Protein AF-T1GNC1-F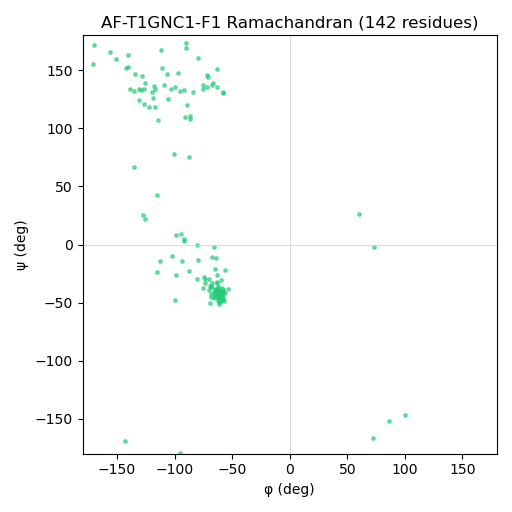1 (afdb_monomer)

Mean predicted aligned error: 6.04 Å

pLDDT: mean 89.56, std 11.63, range [37.31, 97.38]

Structure (mmCIF, N/CA/C/O backbone):
data_AF-T1GNC1-F1
#
_entry.id   AF-T1GNC1-F1
#
loop_
_atom_site.group_PDB
_atom_site.id
_atom_site.type_symbol
_atom_site.label_atom_id
_atom_site.label_alt_id
_atom_site.label_comp_id
_atom_site.label_asym_id
_atom_site.label_entity_id
_atom_site.label_seq_id
_atom_site.pdbx_PDB_ins_code
_atom_site.Cartn_x
_atom_site.Cartn_y
_atom_site.Cartn_z
_atom_site.occupancy
_atom_site.B_iso_or_equiv
_atom_site.auth_seq_id
_atom_site.auth_comp_id
_atom_site.auth_asym_id
_atom_site.auth_atom_id
_atom_site.pdbx_PDB_model_num
ATOM 1 N N . MET A 1 1 ? 1.754 -7.535 -21.936 1.00 53.66 1 MET A N 1
ATOM 2 C CA . MET A 1 1 ? 1.362 -8.937 -22.184 1.00 53.66 1 MET A CA 1
ATOM 3 C C . MET A 1 1 ? 1.288 -9.156 -23.686 1.00 53.66 1 MET A C 1
ATOM 5 O O . MET A 1 1 ? 0.356 -8.677 -24.309 1.00 53.66 1 MET A O 1
ATOM 9 N N . ARG A 1 2 ? 2.321 -9.754 -24.290 1.00 53.94 2 ARG A N 1
ATOM 10 C CA . ARG A 1 2 ? 2.391 -9.963 -25.753 1.00 53.94 2 ARG A CA 1
ATOM 11 C C . ARG A 1 2 ? 2.307 -11.445 -26.151 1.00 53.94 2 ARG A C 1
ATOM 13 O O . ARG A 1 2 ? 2.040 -11.733 -27.305 1.00 53.94 2 ARG A O 1
ATOM 20 N N . ASN A 1 3 ? 2.474 -12.352 -25.178 1.00 70.56 3 ASN A N 1
ATOM 21 C CA . ASN A 1 3 ? 2.597 -13.804 -25.377 1.00 70.56 3 ASN A CA 1
ATOM 22 C C . ASN A 1 3 ? 1.585 -14.620 -24.542 1.00 70.56 3 ASN A C 1
ATOM 24 O O . ASN A 1 3 ? 1.855 -15.770 -24.227 1.00 70.56 3 ASN A O 1
ATOM 28 N N . GLY A 1 4 ? 0.469 -14.023 -24.108 1.00 65.62 4 GLY A N 1
ATOM 29 C CA . GLY A 1 4 ? -0.590 -14.737 -23.371 1.00 65.62 4 GLY A CA 1
ATOM 30 C C . GLY A 1 4 ? -0.286 -15.112 -21.912 1.00 65.62 4 GLY A C 1
ATOM 31 O O . GLY A 1 4 ? -1.167 -15.634 -21.244 1.00 65.62 4 GLY A O 1
ATOM 32 N N . TYR A 1 5 ? 0.914 -14.824 -21.399 1.00 69.56 5 TYR A N 1
ATOM 33 C CA . TYR A 1 5 ? 1.240 -14.983 -19.978 1.00 69.56 5 TYR A CA 1
ATOM 34 C C . TYR A 1 5 ? 0.977 -13.693 -19.204 1.00 69.56 5 TYR A C 1
ATOM 36 O O . TYR A 1 5 ? 1.411 -12.609 -19.622 1.00 69.56 5 TYR A O 1
ATOM 44 N N . GLU A 1 6 ? 0.304 -13.832 -18.067 1.00 75.00 6 GLU A N 1
ATOM 45 C CA . GLU A 1 6 ? 0.121 -12.749 -17.109 1.00 75.00 6 GLU A CA 1
ATOM 46 C C . GLU A 1 6 ? 1.429 -12.431 -16.384 1.00 75.00 6 GLU A C 1
ATOM 48 O O . GLU A 1 6 ? 2.288 -13.288 -16.159 1.00 75.00 6 GLU A O 1
ATOM 53 N N . LEU A 1 7 ? 1.605 -11.150 -16.067 1.00 84.44 7 LEU A N 1
ATOM 54 C CA . LEU A 1 7 ? 2.766 -10.667 -15.337 1.00 84.44 7 LEU A CA 1
ATOM 55 C C . LEU A 1 7 ? 2.457 -10.739 -13.843 1.00 84.44 7 LEU A C 1
ATOM 57 O O . LEU A 1 7 ? 1.544 -10.055 -13.388 1.00 84.44 7 LEU A O 1
ATOM 61 N N . SER A 1 8 ? 3.239 -11.506 -13.080 1.00 91.69 8 SER A N 1
ATOM 62 C CA . SER A 1 8 ? 3.050 -11.561 -11.628 1.00 91.69 8 SER A CA 1
ATOM 63 C C . SER A 1 8 ? 3.294 -10.187 -10.982 1.00 91.69 8 SER A C 1
ATOM 65 O O . SER A 1 8 ? 4.126 -9.411 -11.480 1.00 91.69 8 SER A O 1
ATOM 67 N N . PRO A 1 9 ? 2.649 -9.869 -9.843 1.00 93.06 9 PRO A N 1
ATOM 68 C CA . PRO A 1 9 ? 2.865 -8.612 -9.122 1.00 93.06 9 PRO A CA 1
ATOM 69 C C . PRO A 1 9 ? 4.344 -8.357 -8.803 1.00 93.06 9 PRO A C 1
ATOM 71 O O . PRO A 1 9 ? 4.849 -7.245 -8.955 1.00 93.06 9 PRO A O 1
ATOM 74 N N . LYS A 1 10 ? 5.079 -9.414 -8.448 1.00 93.56 10 LYS A N 1
ATOM 75 C CA . LYS A 1 10 ? 6.523 -9.368 -8.201 1.00 93.56 10 LYS A CA 1
ATOM 76 C C . LYS A 1 10 ? 7.314 -8.988 -9.452 1.00 93.56 10 LYS A C 1
ATOM 78 O O . LYS A 1 10 ? 8.204 -8.138 -9.393 1.00 93.56 10 LYS A O 1
ATOM 83 N N . ALA A 1 11 ? 6.993 -9.586 -10.599 1.00 93.38 11 ALA A N 1
ATOM 84 C CA . ALA A 1 11 ? 7.638 -9.242 -11.862 1.00 93.38 11 ALA A CA 1
ATOM 85 C C . ALA A 1 11 ? 7.313 -7.796 -12.280 1.00 93.38 11 ALA A C 1
ATOM 87 O O . ALA A 1 11 ? 8.213 -7.070 -12.710 1.00 93.38 11 ALA A O 1
ATOM 88 N N . ALA A 1 12 ? 6.072 -7.347 -12.070 1.00 94.19 12 ALA A N 1
ATOM 89 C CA . ALA A 1 12 ? 5.666 -5.960 -12.276 1.00 94.19 12 ALA A CA 1
ATOM 90 C C . ALA A 1 12 ? 6.445 -4.990 -11.370 1.00 94.19 12 ALA A C 1
ATOM 92 O O . ALA A 1 12 ? 6.971 -3.995 -11.864 1.00 94.19 12 ALA A O 1
ATOM 93 N N . ALA A 1 13 ? 6.622 -5.306 -10.081 1.00 95.56 13 ALA A N 1
ATOM 94 C CA . ALA A 1 13 ? 7.442 -4.511 -9.163 1.00 95.56 13 ALA A CA 1
ATOM 95 C C . ALA A 1 13 ? 8.888 -4.371 -9.656 1.00 95.56 13 ALA A C 1
ATOM 97 O O . ALA A 1 13 ? 9.433 -3.266 -9.692 1.00 95.56 13 ALA A O 1
ATOM 98 N N . HIS A 1 14 ? 9.513 -5.474 -10.078 1.00 95.12 14 HIS A N 1
ATOM 99 C CA . HIS A 1 14 ? 10.882 -5.448 -10.593 1.00 95.12 14 HIS A CA 1
ATOM 100 C C . HIS A 1 14 ? 11.006 -4.664 -11.900 1.00 95.12 14 HIS A C 1
ATOM 102 O O . HIS A 1 14 ? 11.960 -3.896 -12.052 1.00 95.12 14 HIS A O 1
ATOM 108 N N . PHE A 1 15 ? 10.046 -4.820 -12.813 1.00 95.25 15 PHE A N 1
ATOM 109 C CA . PHE A 1 15 ? 9.989 -4.055 -14.054 1.00 95.25 15 PHE A CA 1
ATOM 110 C C . PHE A 1 15 ? 9.855 -2.553 -13.772 1.00 95.25 15 PHE A C 1
ATOM 112 O O . PHE A 1 15 ? 10.664 -1.761 -14.256 1.00 95.25 15 PHE A O 1
ATOM 119 N N . THR A 1 16 ? 8.899 -2.151 -12.934 1.00 95.44 16 THR A N 1
ATOM 120 C CA . THR A 1 16 ? 8.678 -0.746 -12.564 1.00 95.44 16 THR A CA 1
ATOM 121 C C . THR A 1 16 ? 9.906 -0.146 -11.883 1.00 95.44 16 THR A C 1
ATOM 123 O O . THR A 1 16 ? 10.387 0.911 -12.292 1.00 95.44 16 THR A O 1
ATOM 126 N N . ARG A 1 17 ? 10.494 -0.853 -10.909 1.00 96.19 17 ARG A N 1
ATOM 127 C CA . ARG A 1 17 ? 11.720 -0.417 -10.224 1.00 96.19 17 ARG A CA 1
ATOM 128 C C . ARG A 1 17 ? 12.888 -0.248 -11.196 1.00 96.19 17 ARG A C 1
ATOM 130 O O . ARG A 1 17 ? 13.666 0.692 -11.058 1.00 96.19 17 ARG A O 1
ATOM 137 N N . ARG A 1 18 ? 13.031 -1.148 -12.178 1.00 95.88 18 ARG A N 1
ATOM 138 C CA . ARG A 1 18 ? 14.086 -1.041 -13.194 1.00 95.88 18 ARG A CA 1
ATOM 139 C C . ARG A 1 18 ? 13.920 0.225 -14.028 1.00 95.88 18 ARG A C 1
ATOM 141 O O . ARG A 1 18 ? 14.892 0.956 -14.175 1.00 95.88 18 ARG A O 1
ATOM 148 N N . ASN A 1 19 ? 12.702 0.513 -14.484 1.00 94.75 19 ASN A N 1
ATOM 149 C CA . ASN A 1 19 ? 12.415 1.743 -15.219 1.00 94.75 19 ASN A CA 1
ATOM 150 C C . ASN A 1 19 ? 12.753 2.982 -14.376 1.00 94.75 19 ASN A C 1
ATOM 152 O O . ASN A 1 19 ? 13.482 3.848 -14.850 1.00 94.75 19 ASN A O 1
ATOM 156 N N . LEU A 1 20 ? 12.329 3.046 -13.107 1.00 95.62 20 LEU A N 1
ATOM 157 C CA . LEU A 1 20 ? 12.697 4.162 -12.222 1.00 95.62 20 LEU A CA 1
ATOM 158 C C . LEU A 1 20 ? 14.216 4.307 -12.067 1.00 95.62 20 LEU A C 1
ATOM 160 O O . LEU A 1 20 ? 14.725 5.421 -12.118 1.00 95.62 20 LEU A O 1
ATOM 164 N N . ALA A 1 21 ? 14.952 3.201 -11.931 1.00 96.06 21 ALA A N 1
ATOM 165 C CA . ALA A 1 21 ? 16.409 3.231 -11.826 1.00 96.06 21 ALA A CA 1
ATOM 166 C C . ALA A 1 21 ? 17.081 3.747 -13.110 1.00 96.06 21 ALA A C 1
ATOM 168 O O . ALA A 1 21 ? 18.081 4.463 -13.039 1.00 96.06 21 ALA A O 1
ATOM 169 N N . ASP A 1 22 ? 16.560 3.375 -14.277 1.00 95.56 22 ASP A N 1
ATOM 170 C CA . ASP A 1 22 ? 17.071 3.843 -15.566 1.00 95.56 22 ASP A CA 1
ATOM 171 C C . ASP A 1 22 ? 16.789 5.348 -15.739 1.00 95.56 22 ASP A C 1
ATOM 173 O O . ASP A 1 22 ? 17.695 6.112 -16.080 1.00 95.56 22 ASP A O 1
ATOM 177 N N . TYR A 1 23 ? 15.589 5.812 -15.370 1.00 95.12 23 TYR A N 1
ATOM 178 C CA . TYR A 1 23 ? 15.248 7.239 -15.363 1.00 95.12 23 TYR A CA 1
ATOM 179 C C . TYR A 1 23 ? 16.015 8.048 -14.311 1.00 95.12 23 TYR A C 1
ATOM 181 O O . TYR A 1 23 ? 16.362 9.198 -14.577 1.00 95.12 23 TYR A O 1
ATOM 189 N N . LEU A 1 24 ? 16.344 7.471 -13.155 1.00 94.88 24 LEU A N 1
ATOM 190 C CA . LEU A 1 24 ? 17.156 8.125 -12.123 1.00 94.88 24 LEU A CA 1
ATOM 191 C C . LEU A 1 24 ? 18.550 8.510 -12.643 1.00 94.88 24 LEU A C 1
ATOM 193 O O . LEU A 1 24 ? 19.120 9.504 -12.204 1.00 94.88 24 LEU A O 1
ATOM 197 N N . ARG A 1 25 ? 19.088 7.743 -13.601 1.00 93.81 25 ARG A N 1
ATOM 198 C CA . ARG A 1 25 ? 20.376 8.015 -14.267 1.00 93.81 25 ARG A CA 1
ATOM 199 C C . ARG A 1 25 ? 20.240 8.845 -15.545 1.00 93.81 25 ARG A C 1
ATOM 201 O O . ARG A 1 25 ? 21.223 9.052 -16.251 1.00 93.81 25 ARG A O 1
ATOM 208 N N . SER A 1 26 ? 19.032 9.301 -15.856 1.00 93.56 26 SER A N 1
ATOM 209 C CA . SER A 1 26 ? 18.751 10.177 -16.990 1.00 93.56 26 SER A CA 1
ATOM 210 C C . SER A 1 26 ? 18.739 11.649 -16.562 1.00 93.56 26 SER A C 1
ATOM 212 O O . SER A 1 26 ? 18.915 11.987 -15.393 1.00 93.56 26 SER A O 1
ATOM 214 N N . ARG A 1 27 ? 18.486 12.554 -17.513 1.00 93.00 27 ARG A N 1
ATOM 215 C CA . ARG A 1 27 ? 18.272 13.983 -17.227 1.00 93.00 27 ARG A CA 1
ATOM 216 C C . ARG A 1 27 ? 16.845 14.299 -16.751 1.00 93.00 27 ARG A C 1
ATOM 218 O O . ARG A 1 27 ? 16.546 15.460 -16.493 1.00 93.00 27 ARG A O 1
ATOM 225 N N . THR A 1 28 ? 15.973 13.295 -16.655 1.00 92.62 28 THR A N 1
ATOM 226 C CA . THR A 1 28 ? 14.546 13.438 -16.329 1.00 92.62 28 THR A CA 1
ATOM 227 C C . THR A 1 28 ? 14.121 12.391 -15.289 1.00 92.62 28 THR A C 1
ATOM 229 O O . THR A 1 28 ? 13.363 11.477 -15.619 1.00 92.62 28 THR A O 1
ATOM 232 N N . PRO A 1 29 ? 14.628 12.455 -14.043 1.00 92.19 29 PRO A N 1
ATOM 233 C CA . PRO A 1 29 ? 14.266 11.490 -13.008 1.00 92.19 29 PRO A CA 1
ATOM 234 C C . PRO A 1 29 ? 12.790 11.624 -12.600 1.00 92.19 29 PRO A C 1
ATOM 236 O O . PRO A 1 29 ? 12.287 12.732 -12.411 1.00 92.19 29 PRO A O 1
ATOM 239 N N . TYR A 1 30 ? 12.105 10.493 -12.402 1.00 91.94 30 TYR A N 1
ATOM 240 C CA . TYR A 1 30 ? 10.754 10.469 -11.833 1.00 91.94 30 TYR A CA 1
ATOM 241 C C . TYR A 1 30 ? 10.818 10.443 -10.305 1.00 91.94 30 TYR A C 1
ATOM 243 O O . TYR A 1 30 ? 11.190 9.436 -9.707 1.00 91.94 30 TYR A O 1
ATOM 251 N N . GLN A 1 31 ? 10.420 11.543 -9.668 1.00 91.88 31 GLN A N 1
ATOM 252 C CA . GLN A 1 31 ? 10.398 11.665 -8.209 1.00 91.88 31 GLN A CA 1
ATOM 253 C C . GLN A 1 31 ? 9.077 11.149 -7.633 1.00 91.88 31 GLN A C 1
ATOM 255 O O . GLN A 1 31 ? 8.200 11.921 -7.252 1.00 91.88 31 GLN A O 1
ATOM 260 N N . VAL A 1 32 ? 8.923 9.827 -7.601 1.00 92.88 32 VAL A N 1
ATOM 261 C CA . VAL A 1 32 ? 7.713 9.172 -7.099 1.00 92.88 32 VAL A CA 1
ATOM 262 C C . VAL A 1 32 ? 8.064 8.069 -6.112 1.00 92.88 32 VAL A C 1
ATOM 264 O O . VAL A 1 32 ? 8.933 7.241 -6.357 1.00 92.88 32 VAL A O 1
ATOM 267 N N . ASN A 1 33 ? 7.348 8.064 -4.998 1.00 95.00 33 ASN A N 1
ATOM 268 C CA . ASN A 1 33 ? 7.273 6.931 -4.092 1.00 95.00 33 ASN A CA 1
ATOM 269 C C . ASN A 1 33 ? 5.927 6.247 -4.346 1.00 95.00 33 ASN A C 1
ATOM 271 O O . ASN A 1 33 ? 4.910 6.938 -4.462 1.00 95.00 33 ASN A O 1
ATOM 275 N N . MET A 1 34 ? 5.917 4.923 -4.461 1.00 94.94 34 MET A N 1
ATOM 276 C CA . MET A 1 34 ? 4.711 4.174 -4.802 1.00 94.94 34 MET A CA 1
ATOM 277 C C . MET A 1 34 ? 4.616 2.850 -4.057 1.00 94.94 34 MET A C 1
ATOM 279 O O . MET A 1 34 ? 5.620 2.204 -3.750 1.00 94.94 34 MET A O 1
ATOM 283 N N . PHE A 1 35 ? 3.376 2.419 -3.854 1.00 96.19 35 PHE A N 1
ATOM 284 C CA . PHE A 1 35 ? 3.059 1.038 -3.537 1.00 96.19 35 PHE A CA 1
ATOM 285 C C . PHE A 1 35 ? 2.587 0.322 -4.798 1.00 96.19 35 PHE A C 1
ATOM 287 O O . PHE A 1 35 ? 1.763 0.844 -5.546 1.00 96.19 35 PHE A O 1
ATOM 294 N N . LEU A 1 36 ? 3.090 -0.888 -5.007 1.00 95.62 36 LEU A N 1
ATOM 295 C CA . LEU A 1 36 ? 2.599 -1.819 -6.008 1.00 95.62 36 LEU A CA 1
ATOM 296 C C . LEU A 1 36 ? 2.021 -3.026 -5.277 1.00 95.62 36 LEU A C 1
ATOM 298 O O . LEU A 1 36 ? 2.759 -3.813 -4.684 1.00 95.62 36 LEU A O 1
ATOM 302 N N . GLY A 1 37 ? 0.695 -3.118 -5.289 1.00 94.81 37 GLY A N 1
ATOM 303 C CA . GLY A 1 37 ? -0.062 -4.229 -4.728 1.00 94.81 37 GLY A CA 1
ATOM 304 C C . GLY A 1 37 ? -0.632 -5.112 -5.831 1.00 94.81 37 GLY A C 1
ATOM 305 O O . GLY A 1 37 ? -0.989 -4.616 -6.900 1.00 94.81 37 GLY A O 1
ATOM 306 N N . GLY A 1 38 ? -0.729 -6.410 -5.576 1.00 94.50 38 GLY A N 1
ATOM 307 C CA . GLY A 1 38 ? -1.384 -7.345 -6.482 1.00 94.50 38 GLY A CA 1
ATOM 308 C C . GLY A 1 38 ? -1.579 -8.714 -5.850 1.00 94.50 38 GLY A C 1
ATOM 309 O O . GLY A 1 38 ? -1.052 -8.991 -4.773 1.00 94.50 38 GLY A O 1
ATOM 310 N N . PHE A 1 39 ? -2.326 -9.567 -6.539 1.00 94.25 39 PHE A N 1
ATOM 311 C CA . PHE A 1 39 ? -2.551 -10.950 -6.147 1.00 94.25 39 PHE A CA 1
ATOM 312 C C . PHE A 1 39 ? -1.998 -11.878 -7.230 1.00 94.25 39 PHE A C 1
ATOM 314 O O . PHE A 1 39 ? -2.172 -11.612 -8.417 1.00 94.25 39 PHE A O 1
ATOM 321 N N . ASP A 1 40 ? -1.300 -12.928 -6.814 1.00 92.88 40 ASP A N 1
ATOM 322 C CA . ASP A 1 40 ? -0.812 -14.009 -7.663 1.00 92.88 40 ASP A CA 1
ATOM 323 C C . ASP A 1 40 ? -1.477 -15.319 -7.229 1.00 92.88 40 ASP A C 1
ATOM 325 O O . ASP A 1 40 ? -1.512 -15.630 -6.039 1.00 92.88 40 ASP A O 1
ATOM 329 N N . ASP A 1 41 ? -1.979 -16.114 -8.171 1.00 90.44 41 ASP A N 1
ATOM 330 C CA . ASP A 1 41 ? -2.681 -17.365 -7.846 1.00 90.44 41 ASP A CA 1
ATOM 331 C C . ASP A 1 41 ? -1.785 -18.421 -7.180 1.00 90.44 41 ASP A C 1
ATOM 333 O O . ASP A 1 41 ? -2.291 -19.335 -6.525 1.00 90.44 41 ASP A O 1
ATOM 337 N N . LYS A 1 42 ? -0.459 -18.321 -7.345 1.00 90.94 42 LYS A N 1
ATOM 338 C CA . LYS A 1 42 ? 0.513 -19.267 -6.782 1.00 90.94 42 LYS A CA 1
ATOM 339 C C . LYS A 1 42 ? 1.160 -18.733 -5.511 1.00 90.94 42 LYS A C 1
ATOM 341 O O . LYS A 1 42 ? 1.278 -19.476 -4.540 1.00 90.94 42 LYS A O 1
ATOM 346 N N . GLU A 1 43 ? 1.619 -17.482 -5.530 1.00 91.12 43 GLU A N 1
ATOM 347 C CA . GLU A 1 43 ? 2.363 -16.868 -4.418 1.00 91.12 43 GLU A CA 1
ATOM 348 C C . GLU A 1 43 ? 1.463 -16.074 -3.444 1.00 91.12 43 GLU A C 1
ATOM 350 O O . GLU A 1 43 ? 1.872 -15.801 -2.314 1.00 91.12 43 GLU A O 1
ATOM 355 N N . GLY A 1 44 ? 0.217 -15.774 -3.824 1.00 92.75 44 GLY A N 1
ATOM 356 C CA . GLY A 1 44 ? -0.758 -15.060 -3.001 1.00 92.75 44 GLY A CA 1
ATOM 357 C C . GLY A 1 44 ? -0.646 -13.530 -3.102 1.00 92.75 44 GLY A C 1
ATOM 358 O O . GLY A 1 44 ? -0.274 -12.995 -4.149 1.00 92.75 44 GLY A O 1
ATOM 359 N N . PRO A 1 45 ? -1.027 -12.780 -2.051 1.00 94.06 45 PRO A N 1
ATOM 360 C CA . PRO A 1 45 ? -0.985 -11.322 -2.072 1.00 94.06 45 PRO A CA 1
ATOM 361 C C . PRO A 1 45 ? 0.448 -10.791 -1.937 1.00 94.06 45 PRO A C 1
ATOM 363 O O . PRO A 1 45 ? 1.214 -11.215 -1.071 1.00 94.06 45 PRO A O 1
ATOM 366 N N . HIS A 1 46 ? 0.779 -9.783 -2.740 1.00 94.75 46 HIS A N 1
ATOM 367 C CA . HIS A 1 46 ? 2.054 -9.077 -2.694 1.00 94.75 46 HIS A CA 1
ATOM 368 C C . HIS A 1 46 ? 1.843 -7.577 -2.549 1.00 94.75 46 HIS A C 1
ATOM 370 O O . HIS A 1 46 ? 1.019 -6.981 -3.241 1.00 94.75 46 HIS A O 1
ATOM 376 N N . LEU A 1 47 ? 2.667 -6.957 -1.707 1.00 96.44 47 LEU A N 1
ATOM 377 C CA . LEU A 1 47 ? 2.782 -5.511 -1.593 1.00 96.44 47 LEU A CA 1
ATOM 378 C C . LEU A 1 47 ? 4.260 -5.120 -1.637 1.00 96.44 47 LEU A C 1
ATOM 380 O O . LEU A 1 47 ? 5.083 -5.585 -0.846 1.00 96.44 47 LEU A O 1
ATOM 384 N N . HIS A 1 48 ? 4.595 -4.241 -2.574 1.00 97.06 48 HIS A N 1
ATOM 385 C CA . HIS A 1 48 ? 5.937 -3.715 -2.767 1.00 97.06 48 HIS A CA 1
ATOM 386 C C . HIS A 1 48 ? 5.934 -2.205 -2.594 1.00 97.06 48 HIS A C 1
ATOM 388 O O . HIS A 1 48 ? 5.138 -1.509 -3.214 1.00 97.06 48 HIS A O 1
ATOM 394 N N . PHE A 1 49 ? 6.857 -1.690 -1.794 1.00 97.25 49 PHE A N 1
ATOM 395 C CA . PHE A 1 49 ? 7.181 -0.272 -1.771 1.00 97.25 49 PHE A CA 1
ATOM 396 C C . PHE A 1 49 ? 8.370 -0.009 -2.685 1.00 97.25 49 PHE A C 1
ATOM 398 O O . PHE A 1 49 ? 9.372 -0.729 -2.616 1.00 97.25 49 PHE A O 1
ATOM 405 N N . ILE A 1 50 ? 8.253 1.011 -3.530 1.00 97.38 50 ILE A N 1
ATOM 406 C CA . ILE A 1 50 ? 9.330 1.487 -4.391 1.00 97.38 50 ILE A CA 1
ATOM 407 C C . ILE A 1 50 ? 9.495 2.985 -4.151 1.00 97.38 50 ILE A C 1
ATOM 409 O O . ILE A 1 50 ? 8.539 3.742 -4.334 1.00 97.38 50 ILE A O 1
ATOM 413 N N . ASP A 1 51 ? 10.685 3.403 -3.722 1.00 95.50 51 ASP A N 1
ATOM 414 C CA . ASP A 1 51 ? 10.974 4.817 -3.480 1.00 95.50 51 ASP A CA 1
ATOM 415 C C . ASP A 1 51 ? 11.518 5.530 -4.727 1.00 95.50 51 ASP A C 1
ATOM 417 O O . ASP A 1 51 ? 11.881 4.913 -5.735 1.00 95.50 51 ASP A O 1
ATOM 421 N N . TYR A 1 52 ? 11.594 6.856 -4.641 1.00 94.25 52 TYR A N 1
ATOM 422 C CA . TYR A 1 52 ? 12.075 7.723 -5.717 1.00 94.25 52 TYR A CA 1
ATOM 423 C C . TYR A 1 52 ? 13.557 7.510 -6.082 1.00 94.25 52 TYR A C 1
ATOM 425 O O . TYR A 1 52 ? 14.009 8.007 -7.112 1.00 94.25 52 TYR A O 1
ATOM 433 N N . LEU A 1 53 ? 14.319 6.769 -5.268 1.00 95.12 53 LEU A N 1
ATOM 434 C CA . LEU A 1 53 ? 15.698 6.358 -5.548 1.00 95.12 53 LEU A CA 1
ATOM 435 C C . LEU A 1 53 ? 15.764 4.962 -6.189 1.00 95.12 53 LEU A C 1
ATOM 437 O O . LEU A 1 53 ? 16.848 4.397 -6.355 1.00 95.12 53 LEU A O 1
ATOM 441 N N . ALA A 1 54 ? 14.613 4.406 -6.575 1.00 94.88 54 ALA A N 1
ATOM 442 C CA . ALA A 1 54 ? 14.458 3.064 -7.120 1.00 94.88 54 ALA A CA 1
ATOM 443 C C . ALA A 1 54 ? 14.923 1.944 -6.169 1.00 94.88 54 ALA A C 1
ATOM 445 O O . ALA A 1 54 ? 15.277 0.837 -6.616 1.00 94.88 54 ALA A O 1
ATOM 446 N N . ASN A 1 55 ? 14.887 2.204 -4.859 1.00 94.81 55 ASN A N 1
ATOM 447 C CA . ASN A 1 55 ? 14.920 1.157 -3.849 1.00 94.81 55 ASN A CA 1
ATOM 448 C C . ASN A 1 55 ? 13.582 0.415 -3.863 1.00 94.81 55 ASN A C 1
ATOM 450 O O . ASN A 1 55 ? 12.538 1.019 -4.085 1.00 94.81 55 ASN A O 1
ATOM 454 N N . GLY A 1 56 ? 13.604 -0.894 -3.634 1.00 95.31 56 GLY A N 1
ATOM 455 C CA . GLY A 1 56 ? 12.403 -1.722 -3.650 1.00 95.31 56 GLY A CA 1
ATOM 456 C C . GLY A 1 56 ? 12.389 -2.677 -2.470 1.00 95.31 56 GLY A C 1
ATOM 457 O O . GLY A 1 56 ? 13.373 -3.377 -2.236 1.00 95.31 56 GLY A O 1
ATOM 458 N N . LYS A 1 57 ? 11.266 -2.745 -1.753 1.00 95.75 57 LYS A N 1
ATOM 459 C CA . LYS A 1 57 ? 11.092 -3.653 -0.615 1.00 95.75 57 LYS A CA 1
ATOM 460 C C . LYS A 1 57 ? 9.706 -4.289 -0.629 1.00 95.75 57 LYS A C 1
ATOM 462 O O . LYS A 1 57 ? 8.709 -3.599 -0.807 1.00 95.75 57 LYS A O 1
ATOM 467 N N . SER A 1 58 ? 9.651 -5.605 -0.426 1.00 95.81 58 SER A N 1
ATOM 468 C CA . SER A 1 58 ? 8.393 -6.306 -0.142 1.00 95.81 58 SER A CA 1
ATOM 469 C C . SER A 1 58 ? 7.983 -6.026 1.299 1.00 95.81 58 SER A C 1
ATOM 471 O O . SER A 1 58 ? 8.823 -6.109 2.198 1.00 95.81 58 SER A O 1
ATOM 473 N N . LEU A 1 59 ? 6.716 -5.694 1.521 1.00 95.25 59 LEU A N 1
ATOM 474 C CA . LEU A 1 59 ? 6.192 -5.329 2.832 1.00 95.25 59 LEU A CA 1
ATOM 475 C C . LEU A 1 59 ? 4.856 -6.037 3.092 1.00 95.25 59 LEU A C 1
ATOM 477 O O . LEU A 1 59 ? 4.092 -6.223 2.153 1.00 95.25 59 LEU A O 1
ATOM 481 N N . PRO A 1 60 ? 4.546 -6.400 4.347 1.00 95.00 60 PRO A N 1
ATOM 482 C CA . PRO A 1 60 ? 3.228 -6.923 4.710 1.00 95.00 60 PRO A CA 1
ATOM 483 C C . PRO A 1 60 ? 2.140 -5.835 4.761 1.00 95.00 60 PRO A C 1
ATOM 485 O O . PRO A 1 60 ? 0.967 -6.107 4.534 1.00 95.00 60 PRO A O 1
ATOM 488 N N . PHE A 1 61 ? 2.535 -4.597 5.058 1.00 96.12 61 PHE A N 1
ATOM 489 C CA . PHE A 1 61 ? 1.686 -3.409 5.112 1.00 96.12 61 PHE A CA 1
ATOM 490 C C . PHE A 1 61 ? 2.548 -2.163 4.889 1.00 96.12 61 PHE A C 1
ATOM 492 O O . PHE A 1 61 ? 3.777 -2.212 4.997 1.00 96.12 61 PHE A O 1
ATOM 499 N N . GLY A 1 62 ? 1.923 -1.023 4.606 1.00 95.19 62 GLY A N 1
ATOM 500 C CA . GLY A 1 62 ? 2.649 0.232 4.486 1.00 95.19 62 GLY A CA 1
ATOM 501 C C . GLY A 1 62 ? 1.737 1.442 4.373 1.00 95.19 62 GLY A C 1
ATOM 502 O O . GLY A 1 62 ? 0.599 1.349 3.925 1.00 95.19 62 GLY A O 1
ATOM 503 N N . ALA A 1 63 ? 2.273 2.590 4.770 1.00 95.06 63 ALA A N 1
ATOM 504 C CA . ALA A 1 63 ? 1.701 3.901 4.516 1.00 95.06 63 ALA A CA 1
ATOM 505 C C . ALA A 1 63 ? 2.837 4.874 4.186 1.00 95.06 63 ALA A C 1
ATOM 507 O O . ALA A 1 63 ? 3.975 4.683 4.615 1.00 95.06 63 ALA A O 1
ATOM 508 N N . GLN A 1 64 ? 2.542 5.909 3.406 1.00 92.38 64 GLN A N 1
ATOM 509 C CA . GLN A 1 64 ? 3.546 6.827 2.874 1.00 92.38 64 GLN A CA 1
ATOM 510 C C . GLN A 1 64 ? 3.030 8.271 2.900 1.00 92.38 64 GLN A C 1
ATOM 512 O O . GLN A 1 64 ? 1.832 8.520 3.033 1.00 92.38 64 GLN A O 1
ATOM 517 N N . GLY A 1 65 ? 3.946 9.232 2.772 1.00 91.12 65 GLY A N 1
ATOM 518 C CA . GLY A 1 65 ? 3.647 10.657 2.867 1.00 91.12 65 GLY A CA 1
ATOM 519 C C . GLY A 1 65 ? 3.350 11.069 4.306 1.00 91.12 65 GLY A C 1
ATOM 520 O O . GLY A 1 65 ? 3.592 10.312 5.246 1.00 91.12 65 GLY A O 1
ATOM 521 N N . TYR A 1 66 ? 2.792 12.264 4.486 1.00 91.94 66 TYR A N 1
ATOM 522 C CA . TYR A 1 66 ? 2.480 12.771 5.823 1.00 91.94 66 TYR A CA 1
ATOM 523 C C . TYR A 1 66 ? 1.434 11.925 6.558 1.00 91.94 66 TYR A C 1
ATOM 525 O O . TYR A 1 66 ? 1.539 11.737 7.767 1.00 91.94 66 TYR A O 1
ATOM 533 N N . GLY A 1 67 ? 0.473 11.343 5.830 1.00 91.00 67 GLY A N 1
ATOM 534 C CA . GLY A 1 67 ? -0.499 10.410 6.409 1.00 91.00 67 GLY A CA 1
ATOM 535 C C . GLY A 1 67 ? 0.146 9.136 6.966 1.00 91.00 67 GLY A C 1
ATOM 536 O O . GLY A 1 67 ? -0.361 8.558 7.928 1.00 91.00 67 GLY A O 1
ATOM 537 N N . GLY A 1 68 ? 1.306 8.740 6.430 1.00 92.75 68 GLY A N 1
ATOM 538 C CA . GLY A 1 68 ? 2.086 7.611 6.929 1.00 92.75 68 GLY A CA 1
ATOM 539 C C . GLY A 1 68 ? 2.572 7.796 8.365 1.00 92.75 68 GLY A C 1
ATOM 540 O O . GLY A 1 68 ? 2.525 6.840 9.131 1.00 92.75 68 GLY A O 1
ATOM 541 N N . PHE A 1 69 ? 2.937 9.014 8.778 1.00 93.19 69 PHE A N 1
ATOM 542 C CA . PHE A 1 69 ? 3.384 9.276 10.154 1.00 93.19 69 PHE A CA 1
ATOM 543 C C . PHE A 1 69 ? 2.295 9.0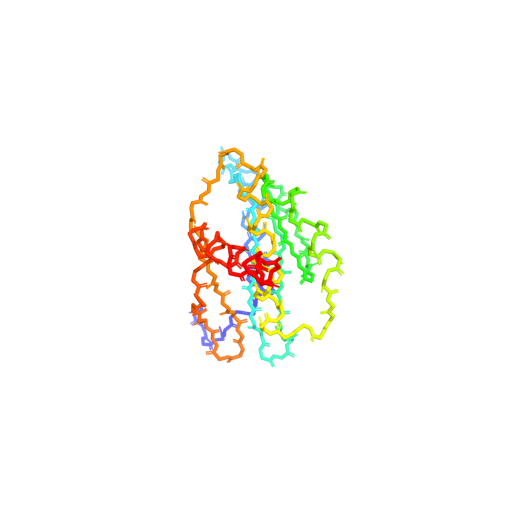15 11.199 1.00 93.19 69 PHE A C 1
ATOM 545 O O . PHE A 1 69 ? 2.598 8.578 12.306 1.00 93.19 69 PHE A O 1
ATOM 552 N N . PHE A 1 70 ? 1.031 9.249 10.843 1.00 93.19 70 PHE A N 1
ATOM 553 C CA . PHE A 1 70 ? -0.111 9.013 11.729 1.00 93.19 70 PHE A CA 1
ATOM 554 C C . PHE A 1 70 ? -0.648 7.581 11.645 1.00 93.19 70 PHE A C 1
ATOM 556 O O . PHE A 1 70 ? -1.277 7.109 12.586 1.00 93.19 70 PHE A O 1
ATOM 563 N N . SER A 1 71 ? -0.384 6.888 10.535 1.00 95.44 71 SER A N 1
ATOM 564 C CA . SER A 1 71 ? -0.949 5.563 10.252 1.00 95.44 71 SER A CA 1
ATOM 565 C C . SER A 1 71 ? 0.007 4.414 10.575 1.00 95.44 71 SER A C 1
ATOM 567 O O . SER A 1 71 ? -0.446 3.313 10.870 1.00 95.44 71 SER A O 1
ATOM 569 N N . ALA A 1 72 ? 1.325 4.641 10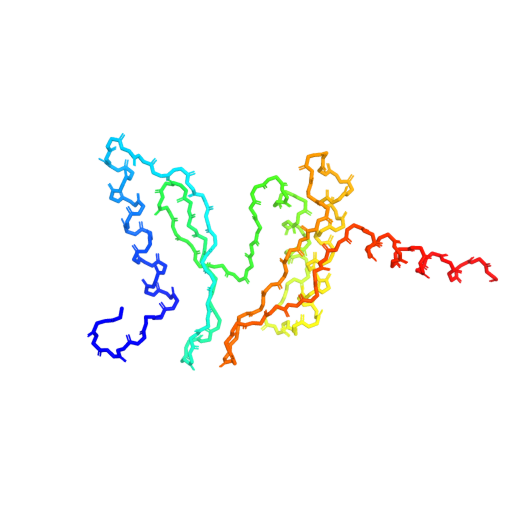.540 1.00 94.69 72 ALA A N 1
ATOM 570 C CA . ALA A 1 72 ? 2.323 3.577 10.671 1.00 94.69 72 ALA A CA 1
ATOM 571 C C . ALA A 1 72 ? 2.199 2.794 11.986 1.00 94.69 72 ALA A C 1
ATOM 573 O O . ALA A 1 72 ? 2.231 1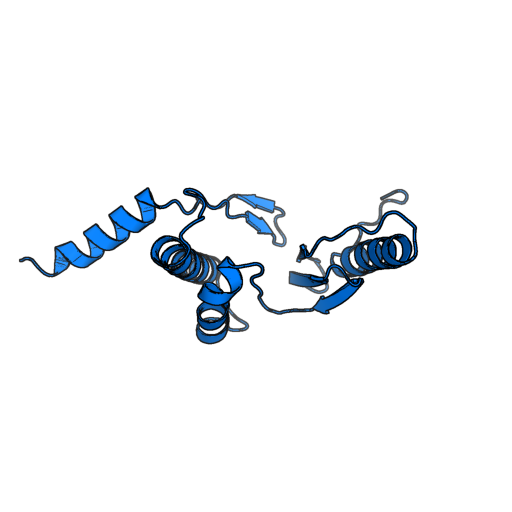.569 11.964 1.00 94.69 72 ALA A O 1
ATOM 574 N N . SER A 1 73 ? 2.000 3.481 13.115 1.00 95.19 73 SER A N 1
ATOM 575 C CA . SER A 1 73 ? 1.840 2.832 14.423 1.00 95.19 73 SER A CA 1
ATOM 576 C C . SER A 1 73 ? 0.522 2.067 14.555 1.00 95.19 73 SER A C 1
ATOM 578 O O . SER A 1 73 ? 0.462 1.069 15.267 1.00 95.19 73 SER A O 1
ATOM 580 N N . ILE A 1 74 ? -0.535 2.507 13.865 1.00 97.00 74 ILE A N 1
ATOM 581 C CA . ILE A 1 74 ? -1.810 1.785 13.809 1.00 97.00 74 ILE A CA 1
ATOM 582 C C . ILE A 1 74 ? -1.622 0.498 13.012 1.00 97.00 74 ILE A C 1
ATOM 584 O O . ILE A 1 74 ? -1.980 -0.573 13.495 1.00 97.00 74 ILE A O 1
ATOM 588 N N . LEU A 1 75 ? -1.036 0.595 11.817 1.00 97.00 75 LEU A N 1
ATOM 589 C CA . LEU A 1 75 ? -0.770 -0.570 10.980 1.00 97.00 75 LEU A CA 1
ATOM 590 C C . LEU A 1 75 ? 0.100 -1.587 11.723 1.00 97.00 75 LEU A C 1
ATOM 592 O O . LEU A 1 75 ? -0.278 -2.748 11.800 1.00 97.00 75 LEU A O 1
ATOM 596 N N . A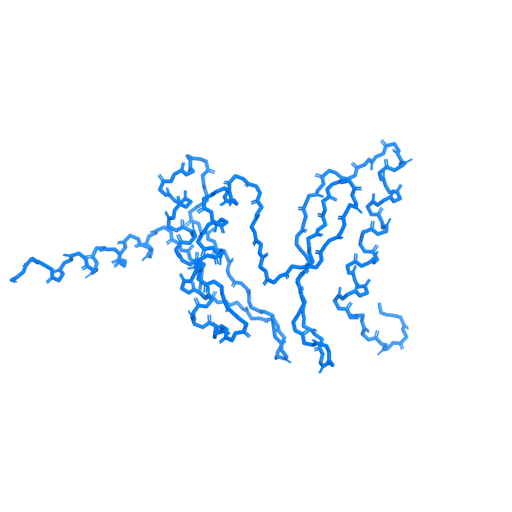SP A 1 76 ? 1.195 -1.144 12.341 1.00 96.56 76 ASP A N 1
ATOM 597 C CA . ASP A 1 76 ? 2.100 -2.014 13.099 1.00 96.56 76 ASP A CA 1
ATOM 598 C C . ASP A 1 76 ? 1.407 -2.702 14.287 1.00 96.56 76 ASP A C 1
ATOM 600 O O . ASP A 1 76 ? 1.578 -3.898 14.507 1.00 96.56 76 ASP A O 1
ATOM 604 N N . ARG A 1 77 ? 0.550 -1.975 15.015 1.00 97.31 77 ARG A N 1
ATOM 605 C CA . ARG A 1 77 ? -0.151 -2.506 16.191 1.00 97.31 77 ARG A CA 1
ATOM 606 C C . ARG A 1 77 ? -1.224 -3.541 15.858 1.00 97.31 77 ARG A C 1
ATOM 608 O O . ARG A 1 77 ? -1.422 -4.466 16.642 1.00 97.31 77 ARG A O 1
ATOM 615 N N . TYR A 1 78 ? -1.978 -3.333 14.781 1.00 97.12 78 TYR A N 1
ATOM 616 C CA . TYR A 1 78 ? -3.151 -4.154 14.459 1.00 97.12 78 TYR A CA 1
ATOM 617 C C . TYR A 1 78 ? -2.891 -5.185 13.356 1.00 97.12 78 TYR A C 1
ATOM 619 O O . TYR A 1 78 ? -3.729 -6.054 13.128 1.00 97.12 78 TYR A O 1
ATOM 627 N N . TYR A 1 79 ? -1.749 -5.118 12.671 1.00 96.19 79 TYR A N 1
ATOM 628 C CA . TYR A 1 79 ? -1.406 -6.089 11.644 1.00 96.19 79 TYR A CA 1
ATOM 629 C C . TYR A 1 79 ? -1.143 -7.489 12.219 1.00 96.19 79 TYR A C 1
ATOM 631 O O . TYR A 1 79 ? -0.407 -7.666 13.188 1.00 96.19 79 TYR A O 1
ATOM 639 N N . HIS A 1 80 ? -1.676 -8.508 11.542 1.00 95.69 80 HIS A N 1
ATOM 640 C CA . HIS A 1 80 ? -1.270 -9.901 11.710 1.00 95.69 80 HIS A CA 1
ATOM 641 C C . HIS A 1 80 ? -1.474 -10.700 10.415 1.00 95.69 80 HIS A C 1
ATOM 643 O O . HIS A 1 80 ? -2.286 -10.356 9.559 1.00 95.69 80 HIS A O 1
ATOM 649 N N . ASN A 1 81 ? -0.781 -11.836 10.295 1.00 93.19 81 ASN A N 1
ATOM 650 C CA . ASN A 1 81 ? -0.741 -12.660 9.074 1.00 93.19 81 ASN A CA 1
ATOM 651 C C . ASN A 1 81 ? -2.077 -13.326 8.678 1.00 93.19 81 ASN A C 1
ATOM 653 O O . ASN A 1 81 ? -2.126 -14.056 7.694 1.00 93.19 81 ASN A O 1
ATOM 657 N N . LYS A 1 82 ? -3.139 -13.150 9.469 1.00 94.50 82 LYS A N 1
ATOM 658 C CA . LYS A 1 82 ? -4.460 -13.769 9.257 1.00 94.50 82 LYS A CA 1
ATOM 659 C C . LYS A 1 82 ? -5.586 -12.733 9.258 1.00 94.50 82 LYS A C 1
ATOM 661 O O . LYS A 1 82 ? -6.705 -13.069 9.625 1.00 94.50 82 LYS A O 1
ATOM 666 N N . LEU A 1 83 ? -5.264 -11.484 8.927 1.00 95.00 83 LEU A N 1
ATOM 667 C CA . LEU A 1 83 ? -6.253 -10.417 8.841 1.00 95.00 83 LEU A CA 1
ATOM 668 C C . LEU A 1 83 ? -7.346 -10.778 7.839 1.00 95.00 83 LEU A C 1
ATOM 670 O O . LEU A 1 83 ? -7.068 -11.167 6.703 1.00 95.00 83 LEU A O 1
ATOM 674 N N . THR A 1 84 ? -8.590 -10.612 8.263 1.00 96.31 84 THR A N 1
ATOM 675 C CA . THR A 1 84 ? -9.741 -10.633 7.366 1.00 96.31 84 THR A CA 1
ATOM 676 C C . THR A 1 84 ? -9.887 -9.287 6.657 1.00 96.31 84 THR A C 1
ATOM 678 O O . THR A 1 84 ? -9.385 -8.257 7.109 1.00 96.31 84 THR A O 1
ATOM 681 N N . GLU A 1 85 ? -10.616 -9.270 5.543 1.00 94.88 85 GLU A N 1
ATOM 682 C CA . GLU A 1 85 ? -10.930 -8.034 4.816 1.00 94.88 85 GLU A CA 1
ATOM 683 C C . GLU A 1 85 ? -11.660 -7.007 5.694 1.00 94.88 85 GLU A C 1
ATOM 685 O O . GLU A 1 85 ? -11.339 -5.821 5.655 1.00 94.88 85 GLU A O 1
ATOM 690 N N . ALA A 1 86 ? -12.594 -7.465 6.533 1.00 96.00 86 ALA A N 1
ATOM 691 C CA . ALA A 1 86 ? -13.336 -6.604 7.449 1.00 96.00 86 ALA A CA 1
ATOM 692 C C . ALA A 1 86 ? -12.425 -5.970 8.514 1.00 96.00 86 ALA A C 1
ATOM 694 O O . ALA A 1 86 ? -12.538 -4.774 8.789 1.00 96.00 86 ALA A O 1
ATOM 695 N N . GLU A 1 87 ? -11.493 -6.742 9.081 1.00 96.56 87 GLU A N 1
ATOM 696 C CA . GLU A 1 87 ? -10.498 -6.223 10.028 1.00 96.56 87 GLU A CA 1
ATOM 697 C C . GLU A 1 87 ? -9.542 -5.241 9.347 1.00 96.56 87 GLU A C 1
ATOM 699 O O . GLU A 1 87 ? -9.295 -4.160 9.879 1.00 96.56 87 GLU A O 1
ATOM 704 N N . ALA A 1 88 ? -9.054 -5.561 8.144 1.00 96.00 88 ALA A N 1
ATOM 705 C CA . ALA A 1 88 ? -8.196 -4.664 7.373 1.00 96.00 88 ALA A CA 1
ATOM 706 C C . ALA A 1 88 ? -8.904 -3.335 7.060 1.00 96.00 88 ALA A C 1
ATOM 708 O O . ALA A 1 88 ? -8.319 -2.263 7.231 1.00 96.00 88 ALA A O 1
ATOM 709 N N . TYR A 1 89 ? -10.183 -3.383 6.677 1.00 96.25 89 TYR A N 1
ATOM 710 C CA . TYR A 1 89 ? -11.002 -2.191 6.472 1.00 96.25 89 TYR A CA 1
ATOM 711 C C . TYR A 1 89 ? -11.171 -1.380 7.767 1.00 96.25 89 TYR A C 1
ATOM 713 O O . TYR A 1 89 ? -11.092 -0.149 7.748 1.00 96.25 89 TYR A O 1
ATOM 721 N N . ASP A 1 90 ? -11.336 -2.039 8.919 1.00 95.88 90 ASP A N 1
ATOM 722 C CA . ASP A 1 90 ? -11.401 -1.349 10.208 1.00 95.88 90 ASP A CA 1
ATOM 723 C C . ASP A 1 90 ? -10.088 -0.652 10.581 1.00 95.88 90 ASP A C 1
ATOM 725 O O . ASP A 1 90 ? -10.101 0.504 11.013 1.00 95.88 90 ASP A O 1
ATOM 729 N N . ILE A 1 91 ? -8.949 -1.298 10.329 1.00 96.56 91 ILE A N 1
ATOM 730 C CA . ILE A 1 91 ? -7.620 -0.699 10.504 1.00 96.56 91 ILE A CA 1
ATOM 731 C C . ILE A 1 91 ? -7.465 0.54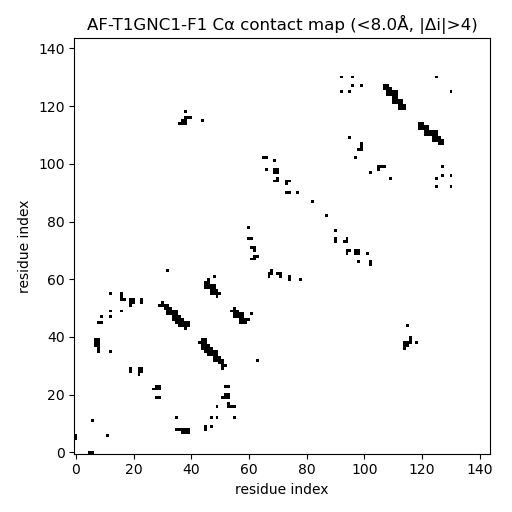1 9.611 1.00 96.56 91 ILE A C 1
ATOM 733 O O . ILE A 1 91 ? -6.997 1.583 10.082 1.00 96.56 91 ILE A O 1
ATOM 737 N N . MET A 1 92 ? -7.910 0.475 8.352 1.00 95.31 92 MET A N 1
ATOM 738 C CA . MET A 1 92 ? -7.878 1.616 7.429 1.00 95.31 92 MET A CA 1
ATOM 739 C C . MET A 1 92 ? -8.737 2.782 7.929 1.00 95.31 92 MET A C 1
ATOM 741 O O . MET A 1 92 ? -8.272 3.923 7.915 1.00 95.31 92 MET A O 1
ATOM 745 N N . LYS A 1 93 ? -9.942 2.523 8.459 1.00 95.19 93 LYS A N 1
ATOM 746 C CA . LYS A 1 93 ? -10.774 3.568 9.085 1.00 95.19 93 LYS A CA 1
ATOM 747 C C . LYS A 1 93 ? -10.058 4.243 10.255 1.00 95.19 93 LYS A C 1
ATOM 749 O O . LYS A 1 93 ? -10.107 5.466 10.354 1.00 95.19 93 LYS A O 1
ATOM 754 N N . LYS A 1 94 ? -9.358 3.485 11.111 1.00 94.94 94 LYS A N 1
ATOM 755 C CA . LYS A 1 94 ? -8.562 4.059 12.215 1.00 94.94 94 LYS A CA 1
ATOM 756 C C . LYS A 1 94 ? -7.438 4.955 11.694 1.00 94.94 94 LYS A C 1
ATOM 758 O O . LYS A 1 94 ? -7.238 6.045 12.222 1.00 94.94 94 LYS A O 1
ATOM 763 N N . CYS A 1 95 ? -6.742 4.529 10.639 1.00 95.12 95 CYS A N 1
ATOM 764 C CA . CYS A 1 95 ? -5.702 5.335 9.995 1.00 95.12 95 CYS A CA 1
ATOM 765 C C . CYS A 1 95 ? -6.276 6.651 9.451 1.00 95.12 95 CYS A C 1
ATOM 767 O O . CYS A 1 95 ? -5.749 7.726 9.736 1.00 95.12 95 CYS A O 1
ATOM 769 N N . VAL A 1 96 ? -7.396 6.582 8.723 1.00 94.06 96 VAL A N 1
ATOM 770 C CA . VAL A 1 96 ? -8.067 7.772 8.185 1.00 94.06 96 VAL A CA 1
ATOM 771 C C . VAL A 1 96 ? -8.563 8.685 9.306 1.00 94.06 96 VAL A C 1
ATOM 773 O O . VAL A 1 96 ? -8.401 9.895 9.191 1.00 94.06 96 VAL A O 1
ATOM 776 N N . ALA A 1 97 ? -9.090 8.149 10.410 1.00 93.06 97 ALA A N 1
ATOM 777 C CA . ALA A 1 97 ? -9.515 8.948 11.561 1.00 93.06 97 ALA A CA 1
ATOM 778 C C . ALA A 1 97 ? -8.365 9.792 12.142 1.00 93.06 97 ALA A C 1
ATOM 780 O O . ALA A 1 97 ? -8.530 10.988 12.385 1.00 93.06 97 ALA A O 1
ATOM 781 N N . GLU A 1 98 ? -7.177 9.202 12.316 1.00 92.44 98 GLU A N 1
ATOM 782 C CA . GLU A 1 98 ? -6.009 9.948 12.802 1.00 92.44 98 GLU A CA 1
ATOM 783 C C . GLU A 1 98 ? -5.512 10.978 11.781 1.00 92.44 98 GLU A C 1
ATOM 785 O O . GLU A 1 98 ? -5.128 12.083 12.168 1.00 92.44 98 GLU A O 1
ATOM 790 N N . ILE A 1 99 ? -5.564 10.660 10.482 1.00 93.25 99 ILE A N 1
ATOM 791 C CA . ILE A 1 99 ? -5.248 11.618 9.414 1.00 93.25 99 ILE A CA 1
ATOM 792 C C . ILE A 1 99 ? -6.225 12.799 9.453 1.00 93.25 99 ILE A C 1
ATOM 794 O O . ILE A 1 99 ? -5.779 13.943 9.456 1.00 93.25 99 ILE A O 1
ATOM 798 N N . GLN A 1 100 ? -7.534 12.544 9.536 1.00 91.00 100 GLN A N 1
ATOM 799 C CA . GLN A 1 100 ? -8.558 13.592 9.603 1.00 91.00 100 GLN A CA 1
ATOM 800 C C . GLN A 1 100 ? -8.342 14.523 10.798 1.00 91.00 100 GLN A C 1
ATOM 802 O O . GLN A 1 100 ? -8.485 15.737 10.686 1.00 91.00 100 GLN A O 1
ATOM 807 N N . LYS A 1 101 ? -7.941 13.953 11.937 1.00 90.38 101 LYS A N 1
ATOM 808 C CA . LYS A 1 101 ? -7.734 14.693 13.181 1.00 90.38 101 LYS A CA 1
ATOM 809 C C . LYS A 1 101 ? -6.446 15.519 13.203 1.00 90.38 101 LYS A C 1
ATOM 811 O O . LYS A 1 101 ? -6.420 16.575 13.830 1.00 90.38 101 LYS A O 1
ATOM 816 N N . ARG A 1 102 ? -5.354 15.015 12.615 1.00 90.38 102 ARG A N 1
ATOM 817 C CA . ARG A 1 102 ? -3.999 15.565 12.832 1.00 90.38 102 ARG A CA 1
ATOM 818 C C . ARG A 1 102 ? -3.347 16.164 11.595 1.00 90.38 102 ARG A C 1
ATOM 820 O O . ARG A 1 102 ? -2.451 16.995 11.734 1.00 90.38 102 ARG A O 1
ATOM 827 N N . LEU A 1 103 ?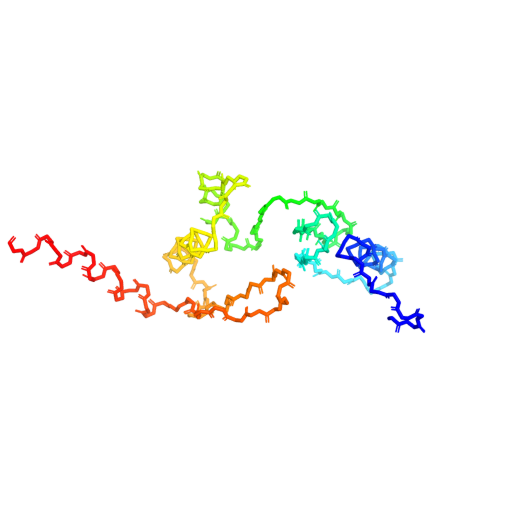 -3.753 15.752 10.396 1.00 91.38 103 LEU A N 1
ATOM 828 C CA . LEU A 1 103 ? -3.218 16.296 9.155 1.00 91.38 103 LEU A CA 1
ATOM 829 C C . LEU A 1 103 ? -4.077 17.484 8.712 1.00 91.38 103 LEU A C 1
ATOM 831 O O . LEU A 1 103 ? -5.202 17.302 8.262 1.00 91.38 103 LEU A O 1
ATOM 835 N N . ILE A 1 104 ? -3.520 18.694 8.811 1.00 87.62 104 ILE A N 1
ATOM 836 C CA . ILE A 1 104 ? -4.216 19.949 8.468 1.00 87.62 104 ILE A CA 1
ATOM 837 C C . ILE A 1 104 ? -4.614 19.983 6.984 1.00 87.62 104 ILE A C 1
ATOM 839 O O . ILE A 1 104 ? -5.704 20.425 6.637 1.00 87.62 104 ILE A O 1
ATOM 843 N N . ILE A 1 105 ? -3.730 19.507 6.103 1.00 86.94 105 ILE A N 1
ATOM 844 C CA . ILE A 1 105 ? -3.970 19.438 4.658 1.00 86.94 105 ILE A CA 1
ATOM 845 C C . ILE A 1 105 ? -4.365 18.000 4.318 1.00 86.94 105 ILE A C 1
ATOM 847 O O . ILE A 1 105 ? -3.537 17.206 3.869 1.00 86.94 105 ILE A O 1
ATOM 851 N N . ASN A 1 106 ? -5.615 17.643 4.606 1.00 86.62 106 ASN A N 1
ATOM 852 C CA . ASN A 1 106 ? -6.156 16.317 4.321 1.00 86.62 106 ASN A CA 1
ATOM 853 C C . ASN A 1 106 ? -7.234 16.347 3.224 1.00 86.62 106 ASN A C 1
ATOM 855 O O . ASN A 1 106 ? -7.719 17.400 2.808 1.00 86.62 106 ASN A O 1
ATOM 859 N N . LEU A 1 107 ? -7.579 15.157 2.734 1.00 85.81 107 LEU A N 1
ATOM 860 C CA . LEU A 1 107 ? -8.683 14.942 1.804 1.00 85.81 107 LEU A CA 1
ATOM 861 C C . LEU A 1 107 ? -9.923 14.504 2.582 1.00 85.81 107 LEU A C 1
ATOM 863 O O . LEU A 1 107 ? -9.813 13.773 3.560 1.00 85.81 107 LEU A O 1
ATOM 867 N N . LYS A 1 108 ? -11.116 14.882 2.115 1.00 84.62 108 LYS A N 1
ATOM 868 C CA . LYS A 1 108 ? -12.382 14.500 2.769 1.00 84.62 108 LYS A CA 1
ATOM 869 C C . LYS A 1 108 ? -12.763 13.032 2.555 1.00 84.62 108 LYS A C 1
ATOM 871 O O . LYS A 1 108 ? -13.409 12.440 3.415 1.00 84.62 108 LYS A O 1
ATOM 876 N N . ASN A 1 109 ? -12.362 12.459 1.420 1.00 89.56 109 ASN A N 1
ATOM 877 C CA . ASN A 1 109 ? -12.784 11.137 0.964 1.00 89.56 109 ASN A CA 1
ATOM 878 C C . ASN A 1 109 ? -11.562 10.292 0.600 1.00 89.56 109 ASN A C 1
ATOM 880 O O . ASN A 1 109 ? -10.684 10.756 -0.130 1.00 89.56 109 ASN A O 1
ATOM 884 N N . PHE A 1 110 ? -11.536 9.052 1.077 1.00 93.06 110 PHE A N 1
ATOM 885 C CA . PHE A 1 110 ? -10.503 8.068 0.783 1.00 93.06 110 PHE A CA 1
ATOM 886 C C . PHE A 1 110 ? -11.129 6.886 0.051 1.00 93.06 110 PHE A C 1
ATOM 888 O O . PHE A 1 110 ? -11.983 6.195 0.609 1.00 93.06 110 PHE A O 1
ATOM 895 N N . LYS A 1 111 ? -10.676 6.651 -1.184 1.00 95.06 111 LYS A N 1
ATOM 896 C CA . LYS A 1 111 ? -11.073 5.477 -1.958 1.00 95.06 111 LYS A CA 1
ATOM 897 C C . LYS A 1 111 ? -10.416 4.228 -1.386 1.00 95.06 111 LYS A C 1
ATOM 899 O O . LYS A 1 111 ? -9.211 4.235 -1.124 1.00 95.06 111 LYS A O 1
ATOM 904 N N . VAL A 1 112 ? -11.188 3.156 -1.246 1.00 96.12 112 VAL A N 1
ATOM 905 C CA . VAL A 1 112 ? -10.680 1.862 -0.786 1.00 96.12 112 VAL A CA 1
ATOM 906 C C . VAL A 1 112 ? -10.888 0.816 -1.870 1.00 96.12 112 VAL A C 1
ATOM 908 O O . VAL A 1 112 ? -11.992 0.628 -2.368 1.00 96.12 112 VAL A O 1
ATOM 911 N N . VAL A 1 113 ? -9.805 0.134 -2.232 1.00 96.69 113 VAL A N 1
ATOM 912 C CA . VAL A 1 113 ? -9.798 -0.898 -3.270 1.00 96.69 113 VAL A CA 1
ATOM 913 C C . VAL A 1 113 ? -9.196 -2.164 -2.686 1.00 96.69 113 VAL A C 1
ATOM 915 O O . VAL A 1 113 ? -8.147 -2.111 -2.043 1.00 96.69 113 VAL A O 1
ATOM 918 N N . VAL A 1 114 ? -9.845 -3.297 -2.932 1.00 96.44 114 VAL A N 1
ATOM 919 C CA . VAL A 1 114 ? -9.342 -4.621 -2.571 1.00 96.44 114 VAL A CA 1
ATOM 920 C C . VAL A 1 114 ? -8.933 -5.359 -3.832 1.00 96.44 114 VAL A C 1
ATOM 922 O O . VAL A 1 114 ? -9.632 -5.329 -4.845 1.00 96.44 114 VAL A O 1
ATOM 925 N N . VAL A 1 115 ? -7.787 -6.028 -3.743 1.00 95.38 115 VAL A N 1
ATOM 926 C CA . VAL A 1 115 ? -7.247 -6.885 -4.793 1.00 95.38 115 VAL A CA 1
ATOM 927 C C . VAL A 1 115 ? -7.052 -8.275 -4.206 1.00 95.38 115 VAL A C 1
ATOM 929 O O . VAL A 1 115 ? -6.285 -8.445 -3.259 1.00 95.38 115 VAL A O 1
ATOM 932 N N . ASP A 1 116 ? -7.753 -9.261 -4.754 1.00 94.00 116 ASP A N 1
ATOM 933 C CA . ASP A 1 116 ? -7.627 -10.668 -4.373 1.00 94.00 116 ASP A CA 1
ATOM 934 C C .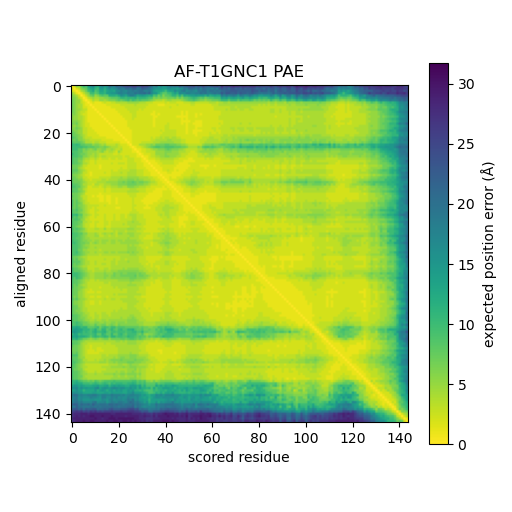 ASP A 1 116 ? -7.765 -11.592 -5.594 1.00 94.00 116 ASP A C 1
ATOM 936 O O . ASP A 1 116 ? -7.775 -11.137 -6.738 1.00 94.00 116 ASP A O 1
ATOM 940 N N . LYS A 1 117 ? -7.896 -12.901 -5.354 1.00 93.00 117 LYS A N 1
ATOM 941 C CA . LYS A 1 117 ? -8.119 -13.916 -6.398 1.00 93.00 117 LYS A CA 1
ATOM 942 C C . LYS A 1 117 ? -9.344 -13.668 -7.288 1.00 93.00 117 LYS A C 1
ATOM 944 O O . LYS A 1 117 ? -9.433 -14.236 -8.368 1.00 93.00 117 LYS A O 1
ATOM 949 N N . ASN A 1 118 ? -10.318 -12.882 -6.828 1.00 93.19 118 ASN A N 1
ATOM 950 C CA . ASN A 1 118 ? -11.526 -12.563 -7.589 1.00 93.19 118 ASN A CA 1
ATOM 951 C C . ASN A 1 118 ? -11.349 -11.277 -8.415 1.00 93.19 118 ASN A C 1
ATOM 953 O O . ASN A 1 118 ? -12.291 -10.831 -9.069 1.00 93.19 118 ASN A O 1
ATOM 957 N N . GLY A 1 119 ? -10.158 -10.674 -8.382 1.00 91.38 119 GLY A N 1
ATOM 958 C CA . GLY A 1 119 ? -9.817 -9.455 -9.095 1.00 91.38 119 GLY A CA 1
ATOM 959 C C . GLY A 1 119 ? -9.863 -8.217 -8.204 1.00 91.38 119 GLY A C 1
ATOM 960 O O . GLY A 1 119 ? -9.517 -8.251 -7.023 1.00 91.38 119 GLY A O 1
ATOM 961 N N . ILE A 1 120 ? -10.243 -7.093 -8.810 1.00 95.38 120 ILE A N 1
ATOM 962 C CA . ILE A 1 120 ? -10.233 -5.769 -8.184 1.00 95.38 120 ILE A CA 1
ATOM 963 C C . ILE A 1 120 ? -11.672 -5.365 -7.870 1.00 95.38 120 ILE A C 1
ATOM 965 O O . ILE A 1 120 ? -12.513 -5.340 -8.769 1.00 95.38 120 ILE A O 1
ATOM 969 N N . ARG A 1 121 ? -11.948 -5.018 -6.610 1.00 96.38 121 ARG A N 1
ATOM 970 C CA . ARG A 1 121 ? -13.246 -4.489 -6.169 1.00 96.38 121 ARG A CA 1
ATOM 971 C C . ARG A 1 121 ? -13.074 -3.197 -5.386 1.00 96.38 121 ARG A C 1
ATOM 973 O O . ARG A 1 121 ? -12.125 -3.054 -4.616 1.00 96.38 121 ARG A O 1
ATOM 980 N N . ASP A 1 122 ? -14.027 -2.293 -5.549 1.00 96.31 122 ASP A N 1
ATOM 981 C CA . ASP A 1 122 ? -14.131 -1.106 -4.710 1.00 96.31 122 ASP A CA 1
ATOM 982 C C . ASP A 1 122 ? -14.888 -1.471 -3.425 1.00 96.31 122 ASP A C 1
ATOM 984 O O . ASP A 1 122 ? -15.938 -2.117 -3.471 1.00 96.31 122 ASP A O 1
ATOM 988 N N . LEU A 1 123 ? -14.336 -1.078 -2.278 1.00 94.44 123 LEU A N 1
ATOM 989 C CA . LEU A 1 123 ? -15.068 -1.050 -1.017 1.00 94.44 123 LEU A CA 1
ATOM 990 C C . LEU A 1 123 ? -15.727 0.308 -0.831 1.00 94.44 123 LEU A C 1
ATOM 992 O O . LEU A 1 123 ? -15.517 1.244 -1.601 1.00 94.44 123 LEU A O 1
ATOM 996 N N . GLU A 1 124 ? -16.540 0.411 0.214 1.00 94.25 124 GLU A N 1
ATOM 997 C CA . GLU A 1 124 ? -17.113 1.688 0.592 1.00 94.25 124 GLU A CA 1
ATOM 998 C C . GLU A 1 124 ? -16.005 2.716 0.877 1.00 94.25 124 GLU A C 1
ATOM 1000 O O . GLU A 1 124 ? -15.063 2.461 1.629 1.00 94.25 124 GLU A O 1
ATOM 1005 N N . ASP A 1 125 ? -16.130 3.895 0.270 1.00 94.94 125 ASP A N 1
ATOM 1006 C CA . ASP A 1 125 ? -15.209 4.995 0.522 1.00 94.94 125 ASP A CA 1
ATOM 1007 C C . ASP A 1 125 ? -15.296 5.450 1.983 1.00 94.94 125 ASP A C 1
ATOM 1009 O O . ASP A 1 125 ? -16.385 5.685 2.531 1.00 94.94 125 ASP A O 1
ATOM 1013 N N . ILE A 1 126 ? -14.126 5.662 2.585 1.00 93.25 126 ILE A N 1
ATOM 1014 C CA . ILE A 1 126 ? -14.001 6.185 3.941 1.00 93.25 126 ILE A CA 1
ATOM 1015 C C . ILE A 1 126 ? -14.025 7.711 3.851 1.00 93.25 126 ILE A C 1
ATOM 1017 O O . ILE A 1 126 ? -13.073 8.343 3.387 1.00 93.25 126 ILE A O 1
ATOM 1021 N N . THR A 1 127 ? -15.127 8.315 4.290 1.00 90.12 127 THR A N 1
ATOM 1022 C CA . THR A 1 127 ? -15.321 9.770 4.265 1.00 90.12 127 THR A CA 1
ATOM 1023 C C . THR A 1 127 ? -15.324 10.351 5.673 1.00 90.12 127 THR A C 1
ATOM 1025 O O . THR A 1 127 ? -15.709 9.674 6.630 1.00 90.12 127 THR A O 1
ATOM 1028 N N . SER A 1 128 ? -14.924 11.619 5.807 1.00 83.12 128 SER A N 1
ATOM 1029 C CA . SER A 1 128 ? -14.941 12.327 7.095 1.00 83.12 128 SER A CA 1
ATOM 1030 C C . SER A 1 128 ? -16.336 12.325 7.729 1.00 83.12 128 SER A C 1
ATOM 1032 O O . SER A 1 128 ? -16.472 12.009 8.903 1.00 83.12 128 SER A O 1
ATOM 1034 N N . VAL A 1 129 ? -17.380 12.544 6.922 1.00 81.94 129 VAL A N 1
ATOM 1035 C CA . VAL A 1 129 ? -18.784 12.569 7.369 1.00 81.94 129 VAL A CA 1
ATOM 1036 C C . VAL A 1 129 ? -19.220 11.226 7.963 1.00 81.94 129 VAL A C 1
ATOM 1038 O O . VAL A 1 129 ? -19.856 11.183 9.011 1.00 81.94 129 VAL A O 1
ATOM 1041 N N . LYS A 1 130 ? -18.868 10.106 7.315 1.00 81.75 130 LYS A N 1
ATOM 1042 C CA . LYS A 1 130 ? -19.219 8.766 7.818 1.00 81.75 130 LYS A CA 1
ATOM 1043 C C . LYS A 1 130 ? -18.461 8.426 9.100 1.00 81.75 130 LYS A C 1
ATOM 1045 O O . LYS A 1 130 ? -19.007 7.764 9.978 1.00 81.75 130 LYS A O 1
ATOM 1050 N N . LEU A 1 131 ? -17.212 8.877 9.206 1.00 81.12 131 LEU A N 1
ATOM 1051 C CA . LEU A 1 131 ? -16.392 8.731 10.408 1.00 81.12 131 LEU A CA 1
ATOM 1052 C C . LEU A 1 131 ? -16.962 9.527 11.587 1.00 81.12 131 LEU A C 1
ATOM 1054 O O . LEU A 1 131 ? -17.076 8.977 12.678 1.00 81.12 131 LEU A O 1
ATOM 1058 N N . GLU A 1 132 ? -17.358 10.779 11.362 1.00 77.81 132 GLU A N 1
ATOM 1059 C CA . GLU A 1 132 ? -17.994 11.637 12.368 1.00 77.81 132 GLU A CA 1
ATOM 1060 C C . GLU A 1 132 ? -19.307 11.023 12.864 1.00 77.81 132 GLU A C 1
ATOM 1062 O O . GLU A 1 132 ? -19.463 10.810 14.064 1.00 77.81 132 GLU A O 1
ATOM 1067 N N . ALA A 1 133 ? -20.187 10.602 11.950 1.00 75.12 133 ALA A N 1
ATOM 1068 C CA . ALA A 1 133 ? -21.443 9.939 12.303 1.00 75.12 133 ALA A CA 1
ATOM 1069 C C . ALA A 1 133 ? -21.228 8.646 13.117 1.00 75.12 133 ALA A C 1
ATOM 1071 O O . ALA A 1 133 ? -21.982 8.354 14.045 1.00 75.12 133 ALA A O 1
ATOM 1072 N N . ALA A 1 134 ? -20.185 7.869 12.804 1.00 75.12 134 ALA A N 1
ATOM 1073 C CA . ALA A 1 134 ? -19.844 6.662 13.557 1.00 75.12 134 ALA A CA 1
ATOM 1074 C C . ALA A 1 134 ? -19.319 6.974 14.970 1.00 75.12 134 ALA A C 1
ATOM 1076 O O . ALA A 1 134 ? -19.614 6.237 15.913 1.00 75.12 134 ALA A O 1
ATOM 1077 N N . ILE A 1 135 ? -18.562 8.064 15.132 1.00 72.00 135 ILE A N 1
ATOM 1078 C CA . ILE A 1 135 ? -18.084 8.538 16.437 1.00 72.00 135 ILE A CA 1
ATOM 1079 C C . ILE A 1 135 ? -19.260 9.044 17.280 1.00 72.00 135 ILE A C 1
ATOM 1081 O O . ILE A 1 135 ? -19.374 8.662 18.444 1.00 72.00 135 ILE A O 1
ATOM 1085 N N . GLU A 1 136 ? -20.161 9.834 16.695 1.00 73.31 136 GLU A N 1
ATOM 1086 C CA . GLU A 1 136 ? -21.372 10.329 17.361 1.00 73.31 136 GLU A CA 1
ATOM 1087 C C . GLU A 1 136 ? -22.282 9.177 17.807 1.00 73.31 136 GLU A C 1
ATOM 1089 O O . GLU A 1 136 ? -22.733 9.146 18.954 1.00 73.31 136 GLU A O 1
ATOM 1094 N N . ALA A 1 137 ? -22.487 8.176 16.946 1.00 70.25 137 ALA A N 1
ATOM 1095 C CA . ALA A 1 137 ? -23.254 6.979 17.281 1.00 70.25 137 ALA A CA 1
ATOM 1096 C C . ALA A 1 137 ? -22.621 6.174 18.430 1.00 70.25 137 ALA A C 1
ATOM 1098 O O . ALA A 1 137 ? -23.342 5.644 19.273 1.00 70.25 137 ALA A O 1
ATOM 1099 N N . ALA A 1 138 ? -21.288 6.102 18.501 1.00 66.81 138 ALA A N 1
ATOM 1100 C CA . ALA A 1 138 ? -20.579 5.418 19.583 1.00 66.81 138 ALA A CA 1
ATOM 1101 C C . ALA A 1 138 ? -20.607 6.203 20.910 1.00 66.81 138 ALA A C 1
ATOM 1103 O O . ALA A 1 138 ? -20.661 5.600 21.981 1.00 66.81 138 ALA A O 1
ATOM 1104 N N . GLN A 1 139 ? -20.595 7.538 20.857 1.00 63.91 139 GLN A N 1
ATOM 1105 C CA . GLN A 1 139 ? -20.635 8.410 22.038 1.00 63.91 139 GLN A CA 1
ATOM 1106 C C . GLN A 1 139 ? -22.055 8.592 22.601 1.00 63.91 139 GLN A C 1
ATOM 1108 O O . GLN A 1 139 ? -22.221 8.729 23.813 1.00 63.91 139 GLN A O 1
ATOM 1113 N N . GLY A 1 140 ? -23.090 8.515 21.758 1.00 53.97 140 GLY A N 1
ATOM 1114 C CA . GLY A 1 140 ? -24.498 8.615 22.162 1.00 53.97 140 GLY A CA 1
ATOM 1115 C C . GLY A 1 140 ? -25.020 7.455 23.024 1.00 53.97 140 GLY A C 1
ATOM 1116 O O . GLY A 1 140 ? -26.096 7.567 23.608 1.00 53.97 140 GLY A O 1
ATOM 1117 N N . VAL A 1 141 ? -24.264 6.359 23.159 1.00 52.09 141 VAL A N 1
ATOM 1118 C CA . VAL A 1 141 ? -24.623 5.201 24.005 1.00 52.09 141 VAL A CA 1
ATOM 1119 C C . VAL A 1 141 ? -24.330 5.450 25.497 1.00 52.09 141 VAL A C 1
ATOM 1121 O O . VAL A 1 141 ? -24.844 4.734 26.349 1.00 52.09 141 VAL A O 1
ATOM 1124 N N . HIS A 1 142 ? -23.570 6.494 25.849 1.00 47.44 142 HIS A N 1
ATOM 1125 C CA . HIS A 1 142 ? -23.272 6.855 27.246 1.00 47.44 142 HIS A CA 1
ATOM 1126 C C . HIS A 1 142 ? -24.142 7.987 27.821 1.00 47.44 142 HIS A C 1
ATOM 1128 O O . HIS A 1 142 ? -23.885 8.442 28.932 1.00 47.44 142 HIS A O 1
ATOM 1134 N N . ALA A 1 143 ? -25.178 8.430 27.101 1.00 43.56 143 ALA A N 1
ATOM 1135 C CA . ALA A 1 143 ? -26.090 9.491 27.540 1.00 43.56 143 ALA A CA 1
ATOM 1136 C C . ALA A 1 143 ? -27.533 8.996 27.763 1.00 43.56 143 ALA A C 1
ATOM 1138 O O . ALA A 1 143 ? -28.489 9.663 27.358 1.00 43.56 143 ALA A O 1
ATOM 1139 N N . ARG A 1 144 ? -27.698 7.822 28.387 1.00 37.31 144 ARG A N 1
ATOM 1140 C CA . ARG A 1 144 ? -28.962 7.374 28.992 1.00 37.31 144 ARG A CA 1
ATOM 1141 C C . ARG A 1 144 ? -28.702 6.653 30.303 1.00 37.31 144 ARG A C 1
ATOM 1143 O O . ARG A 1 144 ? -27.767 5.824 30.321 1.00 37.31 144 ARG A O 1
#

Sequence (144 aa):
MRNGYELSPKAAAHFTRRNLADYLRSRTPYQVNMFL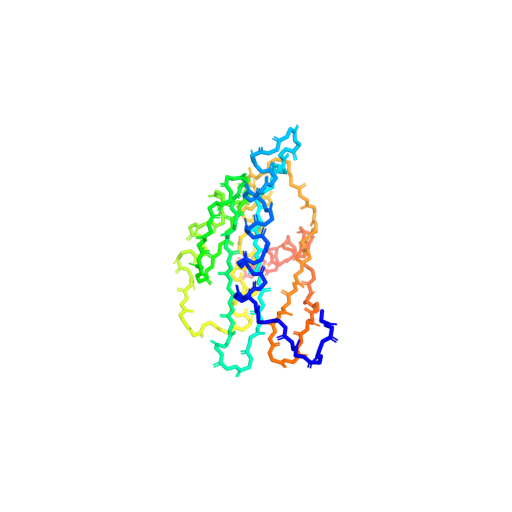GGFDDKEGPHLHFIDYLANGKSLPFGAQGYGGFFSASILDRYYHNKLTEAEAYDIMKKCVAEIQKRLIINLKNFKVVVVDKNGIRDLEDITSVKLEAAIEAAQGVHAR

Radius of gyration: 18.2 Å; Cα contacts (8 Å, |Δi|>4): 171; chains: 1; bounding box: 49×39×55 Å

Organism: Megaselia scalaris (NCBI:txid36166)

Foldseek 3Di:
DPPPDDQDLVNVLVVVLVVQCVLVPPPHHDQDWDWRWAADPVPGTWIWTAGSNSDIDTDPDADDDPLRVQLVVLCVVQDDPDDDPVSVVVSVLNSVVSCVVPPPPDDQWAWDWDHGPVGIDTDDIRGPVVSVVVVCVVVVVPVD

Nearest PDB structures (foldseek):
  8fz6-assembly1_Y  TM=9.823E-01  e=6.719E-15  Bos taurus
  8ysx-assembly1_T  TM=9.836E-01  e=1.210E-14  Canis lupus familiaris
  5lf7-assembly1_J  TM=9.809E-01  e=2.054E-14  Homo sapiens
  8cxb-assembly1_X  TM=9.816E-01  e=3.699E-14  Homo sapiens
  3une-assembly1_J  TM=9.794E-01  e=7.064E-14  Mus musculus

Secondary structure (DSSP, 8-state):
--SSPPPPHHHHHHHHHHHHHHHHTSSS-----EEEEEEETTTEEEEEEE-TT--EEE-SS---HHHHHHHHHHHHHH--TT--HHHHHHHHHHHHHHHHHH-SS--SEE--EEEETTEEEEPPPEEHHHHHHHHHHHHGGG--

InterPro domains:
  IPR001353 Proteasome, subunit alpha/beta [PF00227] (1-115)
  IPR023333 Proteasome B-type subunit [PTHR32194] (1-123)
  IPR029055 Nucleophile aminohydrolases, N-terminal [G3DSA:3.60.20.10] (1-132)
  IPR029055 Nucleophile aminohydrolases, N-terminal [SSF56235] (2-128)

Solvent-accessible surface area (backbone atoms only — not comparable to full-atom values): 8716 Å² total; per-residue (Å²): 124,91,80,88,57,82,78,46,48,67,56,47,48,53,52,53,35,48,52,44,43,55,28,56,75,46,100,66,56,63,88,49,70,46,77,51,72,32,50,32,99,85,83,38,78,46,36,32,43,34,42,52,82,35,49,73,45,81,42,97,71,86,65,66,70,78,57,14,75,57,21,45,65,53,49,65,70,70,62,60,102,78,67,47,72,70,56,51,52,52,53,50,51,54,31,49,52,43,29,67,75,70,40,90,90,63,75,64,66,42,87,39,74,47,66,44,96,92,43,79,45,78,51,79,60,55,31,56,67,62,52,50,53,52,50,50,60,63,57,59,70,75,75,118